Protein AF-A0A524MBJ6-F1 (afdb_monomer)

Foldseek 3Di:
DDQDDQAQHKDWDAFQFWKAWPNDTDTHHHIDIFHFHDWDQDPPRWIKTWGDDPNTIMIGTD

Solvent-accessible surface area (backbone atoms only — not comparable to full-atom values): 3694 Å² total; per-residue (Å²): 132,86,78,88,82,52,62,77,35,76,42,79,46,52,51,63,42,60,34,37,40,86,93,43,76,44,60,34,90,55,62,47,77,42,57,24,71,40,70,45,83,40,88,90,84,31,37,33,40,28,29,81,52,92,97,38,61,29,32,35,77,90

Secondary structure (DSSP, 8-state):
-PPPP-TT-EEEE-TT-EEEETTEEEE-SS-EEEE--EEEE-GGG-EEEEEEETTEEEEEE-

Mean predicted aligned error: 4.03 Å

Radius of gyration: 11.23 Å; Cα contacts (8 Å, |Δi|>4): 122; chains: 1; bounding box: 24×19×33 Å

Nearest PDB structures (foldseek):
  1njh-assembly1_A  TM=4.291E-01  e=1.330E+00  Bacillus subtilis
  6hq9-assembly1_A  TM=4.891E-01  e=2.462E+00  Homo sapiens
  3qt1-assembly1_H  TM=6.773E-01  e=8.436E+00  Saccharomyces cerevisiae
  1w4s-assembly1_A  TM=4.341E-01  e=2.604E+00  Gallus gallus

pLDDT: mean 91.01, std 8.5, range [48.97, 96.44]

Sequence (62 aa):
MAKKNYVGKTLKIKEGTRVTRAGRTSARKTESLVTVR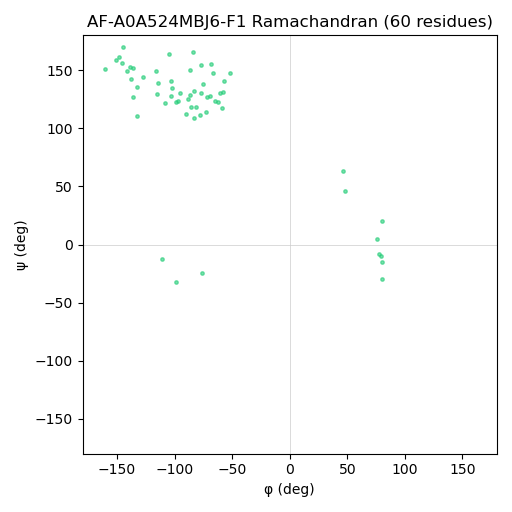SQELARGGKIRVSWKSHGVTASTLI

Structure (mmCIF, N/CA/C/O backbone):
data_AF-A0A524MBJ6-F1
#
_entry.id   AF-A0A524MBJ6-F1
#
loop_
_atom_site.group_PDB
_atom_site.id
_atom_site.type_symbol
_atom_site.label_atom_id
_atom_site.label_alt_id
_atom_site.label_comp_id
_atom_site.label_asym_id
_atom_site.label_entity_id
_atom_site.label_seq_id
_atom_site.pdbx_PDB_ins_code
_atom_site.Cartn_x
_atom_site.Cartn_y
_atom_site.Cartn_z
_atom_site.occupancy
_atom_site.B_iso_or_equiv
_atom_site.auth_seq_id
_atom_site.auth_comp_id
_atom_site.auth_asym_id
_atom_site.auth_atom_id
_atom_site.pdbx_PDB_model_num
ATOM 1 N N . MET A 1 1 ? -8.042 -1.271 23.229 1.00 48.97 1 MET A N 1
ATOM 2 C CA . MET A 1 1 ? -8.022 -0.532 21.943 1.00 48.97 1 MET A CA 1
ATOM 3 C C . MET A 1 1 ? -8.196 -1.516 20.796 1.00 48.97 1 MET A C 1
ATOM 5 O O . MET A 1 1 ? -7.399 -2.440 20.687 1.00 48.97 1 MET A O 1
ATOM 9 N N . ALA A 1 2 ? -9.227 -1.357 19.964 1.00 55.50 2 ALA A N 1
ATOM 10 C CA . ALA A 1 2 ? -9.408 -2.186 18.773 1.00 55.50 2 ALA A CA 1
ATOM 11 C C . ALA A 1 2 ? -8.259 -1.933 17.779 1.00 55.50 2 ALA A C 1
ATOM 13 O O . ALA A 1 2 ? -8.017 -0.791 17.382 1.00 55.50 2 ALA A O 1
ATOM 14 N N . LYS A 1 3 ? -7.526 -2.984 17.391 1.00 68.00 3 LYS A N 1
ATOM 15 C CA . LYS A 1 3 ? -6.485 -2.885 16.357 1.00 68.00 3 LYS A CA 1
ATOM 16 C C . LYS A 1 3 ? -7.156 -2.468 15.045 1.00 68.00 3 LYS A C 1
ATOM 18 O O . LYS A 1 3 ? -8.070 -3.148 14.584 1.00 68.00 3 LYS A O 1
ATOM 23 N N . LYS A 1 4 ? -6.723 -1.352 14.446 1.00 80.06 4 LYS A N 1
ATOM 24 C CA . LYS A 1 4 ? -7.253 -0.899 13.151 1.00 80.06 4 LYS A CA 1
ATOM 25 C C . LYS A 1 4 ? -7.007 -1.996 12.106 1.00 80.06 4 LYS A C 1
ATOM 27 O O . LYS A 1 4 ? -5.861 -2.363 11.848 1.00 80.06 4 LYS A O 1
ATOM 32 N N . ASN A 1 5 ? -8.086 -2.542 11.545 1.00 87.88 5 ASN A N 1
ATOM 33 C CA . ASN A 1 5 ? -8.028 -3.498 10.441 1.00 87.88 5 ASN A CA 1
ATOM 34 C C . ASN A 1 5 ? -8.286 -2.773 9.115 1.00 87.88 5 ASN A C 1
ATOM 36 O O . ASN A 1 5 ? -9.322 -2.117 8.936 1.00 87.88 5 ASN A O 1
ATOM 40 N N . TYR A 1 6 ? -7.325 -2.896 8.211 1.00 91.06 6 TYR A N 1
ATOM 41 C CA . TYR A 1 6 ? -7.292 -2.319 6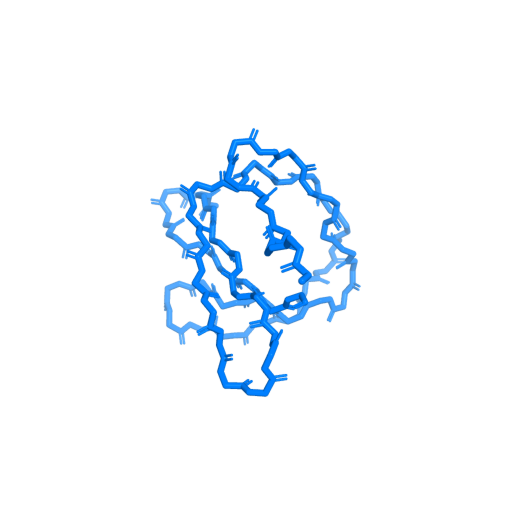.879 1.00 91.06 6 TYR A CA 1
ATOM 42 C C . TYR A 1 6 ? -7.421 -3.371 5.780 1.00 91.06 6 TYR A C 1
ATOM 44 O O . TYR A 1 6 ? -7.648 -2.984 4.641 1.00 91.06 6 TYR A O 1
ATOM 52 N N . VAL A 1 7 ? -7.302 -4.670 6.076 1.00 93.25 7 VAL A N 1
ATOM 53 C CA . VAL A 1 7 ? -7.410 -5.729 5.059 1.00 93.25 7 VAL A CA 1
ATOM 54 C C . VAL A 1 7 ? -8.769 -5.649 4.358 1.00 93.25 7 VAL A C 1
ATOM 56 O O . VAL A 1 7 ? -9.801 -5.505 5.008 1.00 93.25 7 VAL A O 1
ATOM 59 N N . GLY A 1 8 ? -8.756 -5.686 3.024 1.00 93.56 8 GLY A N 1
ATOM 60 C CA . GLY A 1 8 ? -9.946 -5.519 2.185 1.00 93.56 8 GLY A CA 1
ATOM 61 C C . GLY A 1 8 ? -10.399 -4.067 2.003 1.00 93.56 8 GLY A C 1
ATOM 62 O O . GLY A 1 8 ? -11.227 -3.800 1.136 1.00 93.56 8 GLY A O 1
ATOM 63 N N . LYS A 1 9 ? -9.841 -3.110 2.756 1.00 93.75 9 LYS A N 1
ATOM 64 C CA . LYS A 1 9 ? -10.163 -1.686 2.612 1.00 93.75 9 LYS A CA 1
ATOM 65 C C . LYS A 1 9 ? -9.301 -1.028 1.544 1.00 93.75 9 LYS A C 1
ATOM 67 O O . LYS A 1 9 ? -8.138 -1.384 1.333 1.00 93.75 9 LYS A O 1
ATOM 72 N N . THR A 1 10 ? -9.873 -0.012 0.912 1.00 95.31 10 THR A N 1
ATOM 73 C CA . THR A 1 10 ? -9.151 0.883 0.010 1.00 95.31 10 THR A CA 1
ATOM 74 C C . THR A 1 10 ? -8.554 2.036 0.812 1.00 95.31 10 THR A C 1
ATOM 76 O O . THR A 1 10 ? -9.264 2.723 1.543 1.00 95.31 10 THR A O 1
ATOM 79 N N . LEU A 1 11 ? -7.245 2.245 0.686 1.00 93.94 11 LEU A N 1
ATOM 80 C CA . LEU A 1 11 ? -6.505 3.322 1.337 1.00 93.94 11 LEU A CA 1
ATOM 81 C C . LEU A 1 11 ? -5.950 4.302 0.311 1.00 93.94 11 LEU A C 1
ATOM 83 O O . LEU A 1 11 ? -5.403 3.899 -0.715 1.00 93.94 11 LEU A O 1
ATOM 87 N N . LYS A 1 12 ? -6.033 5.596 0.629 1.00 95.50 12 LYS A N 1
ATOM 88 C CA . LYS A 1 12 ? -5.357 6.651 -0.124 1.00 95.50 12 LYS A CA 1
ATOM 89 C C . LYS A 1 12 ? -3.912 6.764 0.346 1.00 95.50 12 LYS A C 1
ATOM 91 O O . LYS A 1 12 ? -3.647 7.225 1.454 1.00 95.50 12 LYS A O 1
ATOM 96 N N . ILE A 1 13 ? -2.978 6.347 -0.502 1.00 94.25 13 ILE A N 1
ATOM 97 C CA . ILE A 1 13 ? -1.547 6.535 -0.271 1.00 94.25 13 ILE A CA 1
ATOM 98 C C . ILE A 1 13 ? -1.157 7.870 -0.891 1.00 94.25 13 ILE A C 1
ATOM 100 O O . ILE A 1 13 ? -1.215 8.019 -2.111 1.00 94.25 13 ILE A O 1
ATOM 104 N N . LYS A 1 14 ? -0.789 8.836 -0.047 1.00 94.50 14 LYS A N 1
ATOM 105 C CA . LYS A 1 14 ? -0.410 10.185 -0.481 1.00 94.50 14 LYS A CA 1
ATOM 106 C C . LYS A 1 14 ? 0.916 10.174 -1.241 1.00 94.50 14 LYS A C 1
ATOM 108 O O . LYS A 1 14 ? 1.763 9.299 -1.019 1.00 94.50 14 LYS A O 1
ATOM 113 N N . GLU A 1 15 ? 1.105 11.174 -2.091 1.00 94.31 15 GLU A N 1
ATOM 114 C CA . GLU A 1 15 ? 2.420 11.513 -2.636 1.00 94.31 15 GLU A CA 1
ATOM 115 C C . GLU A 1 15 ? 3.454 11.687 -1.505 1.00 94.31 15 GLU A C 1
ATOM 117 O O . GLU A 1 15 ? 3.111 12.038 -0.374 1.00 94.31 15 GLU A O 1
ATOM 122 N N . GLY A 1 16 ? 4.712 11.338 -1.771 1.00 93.81 16 GLY A N 1
ATOM 123 C CA . GLY A 1 16 ? 5.801 11.379 -0.793 1.00 93.81 16 GLY A CA 1
ATOM 124 C C . GLY A 1 16 ? 5.838 10.183 0.166 1.00 93.81 16 GLY A C 1
ATOM 125 O O . GLY A 1 16 ? 6.871 9.927 0.788 1.00 93.81 16 GLY A O 1
ATOM 126 N N . THR A 1 17 ? 4.766 9.384 0.256 1.00 94.75 17 THR A N 1
ATOM 127 C CA . THR A 1 17 ? 4.747 8.190 1.117 1.00 94.75 17 THR A CA 1
ATOM 128 C C . THR A 1 17 ? 5.837 7.204 0.690 1.00 94.75 17 THR A C 1
ATOM 130 O O . THR A 1 17 ? 5.930 6.845 -0.487 1.00 94.75 17 THR A O 1
ATOM 133 N N . ARG A 1 18 ? 6.650 6.725 1.641 1.00 95.44 18 ARG A N 1
ATOM 134 C CA . ARG A 1 18 ? 7.693 5.721 1.375 1.00 95.44 18 ARG A CA 1
ATOM 135 C C . ARG A 1 18 ? 7.049 4.359 1.135 1.00 95.44 18 ARG A C 1
ATOM 137 O O . ARG A 1 18 ? 6.455 3.778 2.041 1.00 95.44 18 ARG A O 1
ATOM 144 N N . VAL A 1 19 ? 7.177 3.844 -0.081 1.00 95.38 19 VAL A N 1
ATOM 145 C CA . VAL A 1 19 ? 6.646 2.546 -0.500 1.00 95.38 19 VAL A CA 1
ATOM 146 C C . VAL A 1 19 ? 7.804 1.619 -0.840 1.00 95.38 19 VAL A C 1
ATOM 148 O O . VAL A 1 19 ? 8.677 1.964 -1.638 1.00 95.38 19 VAL A O 1
ATOM 151 N N . THR A 1 20 ? 7.789 0.421 -0.267 1.00 95.25 20 THR A N 1
ATOM 152 C CA . THR A 1 20 ? 8.720 -0.652 -0.613 1.00 95.25 20 THR A CA 1
ATOM 153 C C . THR A 1 20 ? 8.057 -1.596 -1.607 1.00 95.25 20 THR A C 1
ATOM 155 O O . THR A 1 20 ? 6.991 -2.143 -1.326 1.00 95.25 20 THR A O 1
ATOM 158 N N . ARG A 1 21 ? 8.682 -1.802 -2.767 1.00 93.69 21 ARG A N 1
ATOM 159 C CA . ARG A 1 21 ? 8.222 -2.689 -3.842 1.00 93.69 21 ARG A CA 1
ATOM 160 C C . ARG A 1 21 ? 9.412 -3.497 -4.356 1.00 93.69 21 ARG A C 1
ATOM 162 O O . ARG A 1 21 ? 10.434 -2.911 -4.696 1.00 93.69 21 ARG A O 1
ATOM 169 N N . ALA A 1 22 ? 9.283 -4.825 -4.405 1.00 89.81 22 ALA A N 1
ATOM 170 C CA . ALA A 1 22 ? 10.349 -5.731 -4.864 1.00 89.81 22 ALA A CA 1
ATOM 171 C C . ALA A 1 22 ? 11.731 -5.436 -4.225 1.00 89.81 22 ALA A C 1
ATOM 173 O O . ALA A 1 22 ? 12.738 -5.313 -4.914 1.00 89.81 22 ALA A O 1
ATOM 174 N N . GLY A 1 23 ? 11.762 -5.230 -2.903 1.00 90.06 23 GLY A N 1
ATOM 175 C CA . GLY A 1 23 ? 12.992 -4.941 -2.149 1.00 90.06 23 GLY A CA 1
ATOM 176 C C . GLY A 1 23 ?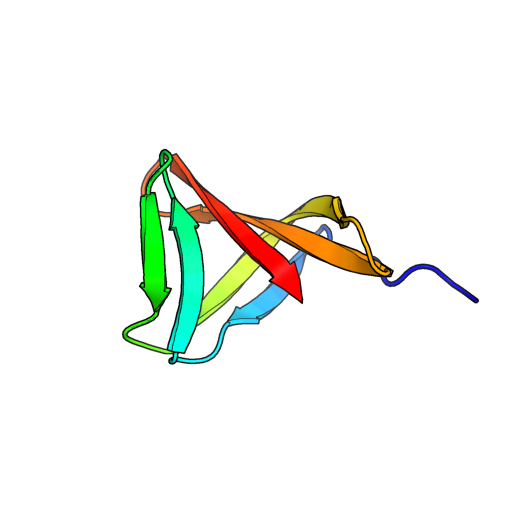 13.527 -3.507 -2.263 1.00 90.06 23 GLY A C 1
ATOM 177 O O . GLY A 1 23 ? 14.419 -3.136 -1.508 1.00 90.06 23 GLY A O 1
ATOM 178 N N . ARG A 1 24 ? 12.970 -2.661 -3.140 1.00 92.69 24 ARG A N 1
ATOM 179 C CA . ARG A 1 24 ? 13.372 -1.252 -3.279 1.00 92.69 24 ARG A CA 1
ATOM 180 C C . ARG A 1 24 ? 12.374 -0.329 -2.601 1.00 92.69 24 ARG A C 1
ATOM 182 O O . ARG A 1 24 ? 11.168 -0.473 -2.787 1.00 92.69 24 ARG A O 1
ATOM 189 N N . THR A 1 25 ? 12.872 0.645 -1.846 1.00 94.81 25 THR A N 1
ATOM 190 C CA . THR A 1 25 ? 12.040 1.673 -1.209 1.00 94.81 25 THR A CA 1
ATOM 191 C C . THR A 1 25 ? 12.144 2.975 -1.987 1.00 94.81 25 THR A C 1
ATOM 193 O O . THR A 1 25 ? 13.241 3.463 -2.229 1.00 94.81 25 THR A O 1
ATOM 196 N N . SER A 1 26 ? 11.002 3.545 -2.357 1.00 94.44 26 SER A N 1
ATOM 197 C CA . SER A 1 26 ? 10.913 4.817 -3.080 1.00 94.44 26 SER A CA 1
ATOM 198 C C . SER A 1 26 ? 9.773 5.664 -2.523 1.00 94.44 26 SER A C 1
ATOM 200 O O . SER A 1 26 ? 8.816 5.130 -1.961 1.00 94.44 26 SER A O 1
ATOM 202 N N . ALA A 1 27 ? 9.878 6.985 -2.640 1.00 94.88 27 ALA A N 1
ATOM 203 C CA . ALA A 1 27 ? 8.755 7.868 -2.359 1.00 94.88 27 ALA A CA 1
ATOM 204 C C . ALA A 1 27 ? 7.752 7.789 -3.515 1.00 94.88 27 ALA A C 1
ATOM 206 O O . ALA A 1 27 ? 8.135 7.749 -4.689 1.00 94.88 27 ALA A O 1
ATOM 207 N N . ARG A 1 28 ? 6.462 7.741 -3.192 1.00 92.12 28 ARG A N 1
ATOM 208 C CA . ARG A 1 28 ? 5.420 7.719 -4.215 1.00 92.12 28 ARG A CA 1
ATOM 209 C C . ARG A 1 28 ? 5.365 9.073 -4.921 1.00 92.12 28 ARG A C 1
ATOM 211 O O . ARG A 1 28 ? 5.254 10.088 -4.249 1.00 92.12 28 ARG A O 1
ATOM 218 N N . LYS A 1 29 ? 5.433 9.069 -6.255 1.00 90.81 29 LYS A N 1
ATOM 219 C CA . LYS A 1 29 ? 5.397 10.291 -7.080 1.00 90.81 29 LYS A CA 1
ATOM 220 C C . LYS A 1 29 ? 4.007 10.903 -7.215 1.00 90.81 29 LYS A C 1
ATOM 222 O O . LYS A 1 29 ? 3.887 12.073 -7.517 1.00 90.81 29 LYS A O 1
ATOM 227 N N . THR A 1 30 ? 2.969 10.093 -7.047 1.00 91.75 30 THR A N 1
ATOM 228 C CA . THR A 1 30 ? 1.577 10.521 -7.162 1.00 91.75 30 THR A CA 1
ATOM 229 C C . THR A 1 30 ? 0.744 9.834 -6.097 1.00 91.75 30 THR A C 1
ATOM 231 O O . THR A 1 30 ? 1.028 8.701 -5.678 1.00 91.75 30 THR A O 1
ATOM 234 N N . GLU A 1 31 ? -0.302 10.515 -5.644 1.00 94.06 31 GLU A N 1
ATOM 235 C CA . GLU A 1 31 ? -1.286 9.883 -4.783 1.00 94.06 31 GLU A CA 1
ATOM 236 C C . GLU A 1 31 ? -2.061 8.794 -5.528 1.00 94.06 31 GLU A C 1
ATOM 238 O O . GLU A 1 31 ? -2.257 8.843 -6.740 1.00 94.06 31 GLU A O 1
ATOM 243 N N . SER A 1 32 ? -2.462 7.749 -4.811 1.00 92.31 32 SER A N 1
ATOM 244 C CA . SER A 1 32 ? -3.274 6.685 -5.408 1.00 92.31 32 SER A CA 1
ATOM 245 C C . SER A 1 32 ? -4.013 5.869 -4.365 1.00 92.31 32 SER A C 1
ATOM 247 O O . SER A 1 32 ? -3.568 5.702 -3.226 1.00 92.31 32 SER A O 1
ATOM 249 N N . LEU A 1 33 ? -5.157 5.346 -4.791 1.00 95.12 33 LEU A N 1
ATOM 250 C CA . LEU A 1 33 ? -5.974 4.430 -4.016 1.00 95.12 33 LEU A CA 1
ATOM 251 C C . LEU A 1 33 ? -5.437 3.006 -4.178 1.00 95.12 33 LEU A C 1
ATOM 253 O O . LEU A 1 33 ? -5.144 2.566 -5.289 1.00 95.12 33 LEU A O 1
ATOM 257 N N . VAL A 1 34 ? -5.279 2.288 -3.067 1.00 94.69 34 VAL A N 1
ATOM 258 C CA . VAL A 1 34 ? -4.805 0.899 -3.061 1.00 94.69 34 VAL A CA 1
ATOM 259 C C . VAL A 1 34 ? -5.693 0.037 -2.183 1.00 94.69 34 VAL A C 1
ATOM 261 O O . VAL A 1 34 ? -6.026 0.420 -1.065 1.00 94.69 34 VAL A O 1
ATOM 264 N N . THR A 1 35 ? -6.048 -1.150 -2.660 1.00 96.31 35 THR A N 1
ATOM 265 C CA . THR A 1 35 ? -6.761 -2.142 -1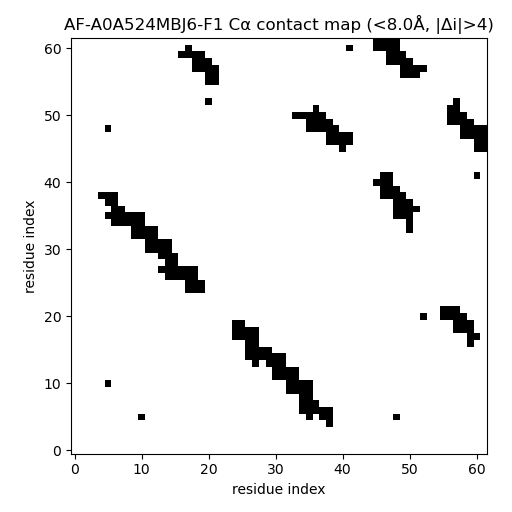.850 1.00 96.31 35 THR A CA 1
ATOM 266 C C . THR A 1 35 ? -5.758 -2.966 -1.055 1.00 96.31 35 THR A C 1
ATOM 268 O O . THR A 1 35 ? -4.909 -3.655 -1.631 1.00 96.31 35 THR A O 1
ATOM 271 N N . VAL A 1 36 ? -5.850 -2.906 0.270 1.00 96.44 36 VAL A N 1
ATOM 272 C CA . VAL A 1 36 ? -4.948 -3.631 1.170 1.00 96.44 36 VAL A CA 1
ATOM 273 C C . VAL A 1 36 ? -5.260 -5.124 1.124 1.00 96.44 36 VAL A C 1
ATOM 275 O O . VAL A 1 36 ? -6.395 -5.552 1.327 1.00 96.44 36 VAL A O 1
ATOM 278 N N . ARG A 1 37 ? -4.228 -5.929 0.872 1.00 95.44 37 ARG A N 1
ATOM 279 C CA . ARG A 1 37 ? -4.299 -7.395 0.814 1.00 95.44 37 ARG A CA 1
ATOM 280 C C . ARG A 1 37 ? -3.846 -8.054 2.107 1.00 95.44 37 ARG A C 1
ATOM 282 O O . ARG A 1 37 ? -4.368 -9.099 2.465 1.00 95.44 37 ARG A O 1
ATOM 289 N N . SER A 1 38 ? -2.900 -7.441 2.806 1.00 94.75 38 SER A N 1
ATOM 290 C CA . SER A 1 38 ? -2.453 -7.902 4.115 1.00 94.75 38 SER A CA 1
ATOM 291 C C . SER A 1 38 ? -1.969 -6.730 4.954 1.00 94.75 38 SER A C 1
ATOM 293 O O . SER A 1 38 ? -1.619 -5.667 4.430 1.00 94.75 38 SER A O 1
ATOM 295 N N . GLN A 1 39 ? -1.958 -6.931 6.267 1.00 94.88 39 GLN A N 1
ATOM 296 C CA . GLN A 1 39 ? -1.370 -5.995 7.208 1.00 94.88 39 GLN A CA 1
ATOM 297 C C . GLN A 1 39 ? -0.548 -6.733 8.260 1.00 94.88 39 GLN A C 1
ATOM 299 O O . GLN A 1 39 ? -0.866 -7.866 8.614 1.00 94.88 39 GLN A O 1
ATOM 304 N N . GLU A 1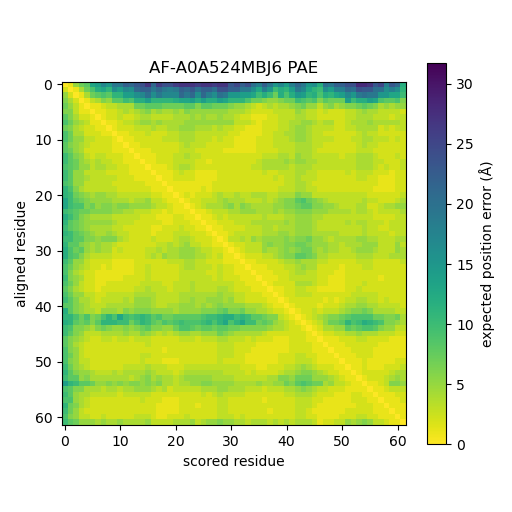 40 ? 0.466 -6.066 8.790 1.00 93.75 40 GLU A N 1
ATOM 305 C CA . GLU A 1 40 ? 1.337 -6.575 9.844 1.00 93.75 40 GLU A CA 1
ATOM 306 C C . GLU A 1 40 ? 1.604 -5.460 10.860 1.00 93.75 40 GLU A C 1
ATOM 308 O O . GLU A 1 40 ? 1.740 -4.290 10.492 1.00 93.75 40 GLU A O 1
ATOM 313 N N . LEU A 1 41 ? 1.668 -5.803 12.147 1.00 90.31 41 LEU A N 1
ATOM 314 C CA . LEU A 1 41 ? 2.070 -4.851 13.178 1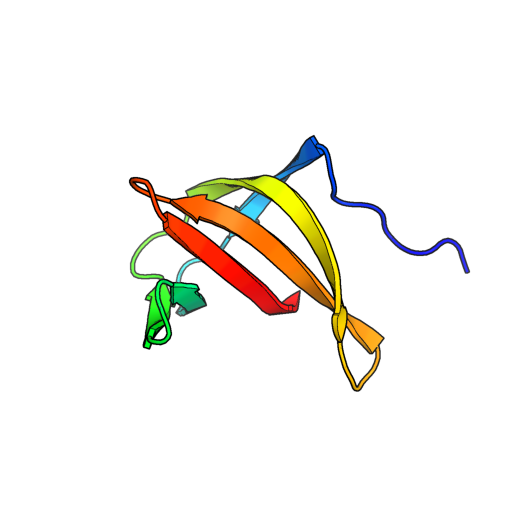.00 90.31 41 LEU A CA 1
ATOM 315 C C . LEU A 1 41 ? 3.595 -4.704 13.144 1.00 90.31 41 LEU A C 1
ATOM 317 O O . LEU A 1 41 ? 4.321 -5.630 13.490 1.00 90.31 41 LEU A O 1
ATOM 321 N N . ALA A 1 42 ? 4.073 -3.535 12.731 1.00 87.69 42 ALA A N 1
ATOM 322 C CA . ALA A 1 42 ? 5.491 -3.218 12.725 1.00 87.69 42 ALA A CA 1
ATOM 323 C C . ALA A 1 42 ? 5.956 -2.723 14.106 1.00 87.69 42 ALA A C 1
ATOM 325 O O . ALA A 1 42 ? 5.160 -2.340 14.971 1.00 87.69 42 ALA A O 1
ATOM 326 N N . ARG A 1 43 ? 7.279 -2.687 14.307 1.00 83.88 43 ARG A N 1
ATOM 327 C CA . ARG A 1 43 ? 7.880 -2.105 15.517 1.00 83.88 43 ARG A CA 1
ATOM 328 C C . ARG A 1 43 ? 7.443 -0.645 15.693 1.00 83.88 43 ARG A C 1
ATOM 330 O O . ARG A 1 43 ? 7.347 0.106 14.724 1.00 83.88 43 ARG A O 1
ATOM 337 N N . GLY A 1 44 ? 7.191 -0.255 16.942 1.00 82.75 44 GLY A N 1
ATOM 338 C CA . GLY A 1 44 ? 6.743 1.098 17.290 1.00 82.75 44 GLY A CA 1
ATOM 339 C C . GLY A 1 44 ? 5.247 1.352 17.078 1.00 82.75 44 GLY A C 1
ATOM 340 O O . GLY A 1 44 ? 4.849 2.502 16.938 1.00 82.75 44 GLY A O 1
ATOM 341 N N . GLY A 1 45 ? 4.419 0.302 17.006 1.00 83.69 45 GLY A N 1
ATOM 342 C CA . GLY A 1 45 ? 2.956 0.428 16.938 1.00 83.69 45 GLY A CA 1
ATOM 343 C C . GLY A 1 45 ? 2.402 0.861 15.577 1.00 83.69 45 GLY A C 1
ATOM 344 O O . GLY A 1 45 ? 1.194 1.050 15.446 1.00 83.69 45 GLY A O 1
ATOM 345 N N . LYS A 1 46 ? 3.265 0.994 14.563 1.00 89.12 46 LYS A N 1
ATOM 346 C CA . LYS A 1 46 ? 2.876 1.296 13.178 1.00 89.12 46 LYS A CA 1
ATOM 347 C C . LYS A 1 46 ? 2.329 0.054 12.489 1.00 89.12 46 LYS A C 1
ATOM 349 O O . LYS A 1 46 ? 2.705 -1.069 12.827 1.00 89.12 46 LYS A O 1
ATOM 354 N N . ILE A 1 47 ? 1.480 0.243 11.487 1.00 93.00 47 ILE A N 1
ATOM 355 C CA . ILE A 1 47 ? 0.915 -0.870 10.722 1.00 93.00 47 ILE A CA 1
ATOM 356 C C . ILE A 1 47 ? 1.551 -0.871 9.340 1.00 93.00 47 ILE A C 1
ATOM 358 O O . ILE A 1 47 ? 1.469 0.100 8.593 1.00 93.00 47 ILE A O 1
ATOM 362 N N . ARG A 1 48 ? 2.194 -1.980 8.979 1.00 94.44 48 ARG A N 1
ATOM 363 C CA . ARG A 1 48 ? 2.611 -2.215 7.602 1.00 94.44 48 ARG A CA 1
ATOM 364 C C . ARG A 1 48 ? 1.414 -2.727 6.829 1.00 94.44 48 ARG A C 1
ATOM 366 O O . ARG A 1 48 ? 0.910 -3.800 7.134 1.00 94.44 48 ARG A O 1
ATOM 373 N N . VAL A 1 49 ? 0.980 -1.992 5.817 1.00 95.38 49 VAL A N 1
ATOM 374 C CA . VAL A 1 49 ? -0.042 -2.453 4.871 1.00 95.38 49 VAL A CA 1
ATOM 375 C C . VAL A 1 49 ? 0.621 -2.863 3.568 1.00 95.38 49 VAL A C 1
ATOM 377 O O . VAL A 1 49 ? 1.560 -2.205 3.118 1.00 95.38 49 VAL A O 1
ATOM 380 N N . SER A 1 50 ? 0.132 -3.942 2.960 1.00 96.19 50 SER A N 1
ATOM 381 C CA . SER A 1 50 ? 0.648 -4.464 1.695 1.00 96.19 50 SER A CA 1
ATOM 382 C C . SER A 1 50 ? -0.466 -4.643 0.669 1.00 96.19 50 SER A C 1
ATOM 384 O O . SER A 1 50 ? -1.590 -5.015 1.004 1.00 96.19 50 SER A O 1
ATOM 386 N N . TRP A 1 51 ? -0.154 -4.389 -0.598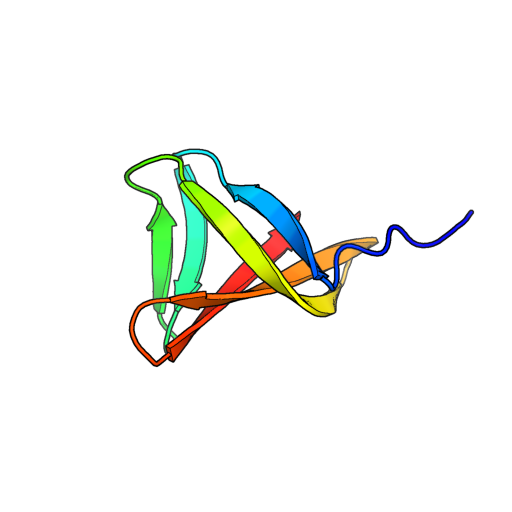 1.00 95.88 51 TRP A N 1
ATOM 387 C CA . TRP A 1 51 ? -1.067 -4.514 -1.736 1.00 95.88 51 TRP A CA 1
ATOM 388 C C . TRP A 1 51 ? -0.314 -4.999 -2.981 1.00 95.88 51 TRP A C 1
ATOM 390 O O . TRP A 1 51 ? 0.917 -5.051 -3.010 1.00 95.88 51 TRP A O 1
ATOM 400 N N . LYS A 1 52 ? -1.051 -5.359 -4.035 1.00 95.31 52 LYS A N 1
ATOM 401 C CA . LYS A 1 52 ? -0.463 -5.677 -5.343 1.00 95.31 52 LYS A CA 1
ATOM 402 C C . LYS A 1 52 ? -0.285 -4.401 -6.161 1.00 95.31 52 LYS A C 1
ATOM 404 O O . LYS A 1 52 ? -1.227 -3.633 -6.323 1.00 95.31 52 LYS A O 1
ATOM 409 N N . SER A 1 53 ? 0.918 -4.187 -6.685 1.00 90.81 53 SER A N 1
ATOM 410 C CA . SER A 1 53 ? 1.241 -3.092 -7.601 1.00 90.81 53 SER A CA 1
ATOM 411 C C . SER A 1 53 ? 2.022 -3.647 -8.785 1.00 90.81 53 SER A C 1
ATOM 413 O O . SER A 1 53 ? 3.172 -4.062 -8.623 1.00 90.81 53 SER A O 1
ATOM 415 N N . HIS A 1 54 ? 1.386 -3.654 -9.962 1.00 87.94 54 HIS A N 1
ATOM 416 C CA . HIS A 1 54 ? 1.958 -4.141 -11.223 1.00 87.94 54 HIS A CA 1
ATOM 417 C C . HIS A 1 54 ? 2.660 -5.509 -11.044 1.00 87.94 54 HIS A C 1
ATOM 419 O O . HIS A 1 54 ? 3.886 -5.612 -11.116 1.00 87.94 54 HIS A O 1
ATOM 425 N N . GLY A 1 55 ? 1.886 -6.537 -10.677 1.00 90.00 55 GLY A N 1
ATOM 426 C CA . GLY A 1 55 ? 2.340 -7.930 -10.508 1.00 90.00 55 GLY A CA 1
ATOM 427 C C . GLY A 1 55 ? 3.053 -8.258 -9.186 1.00 90.00 55 GLY A C 1
ATOM 428 O O . GLY A 1 55 ? 2.908 -9.361 -8.654 1.00 90.00 55 GLY A O 1
ATOM 429 N N . VAL A 1 56 ? 3.747 -7.296 -8.579 1.00 93.06 56 VAL A N 1
ATOM 430 C CA . VAL A 1 56 ? 4.540 -7.518 -7.356 1.00 93.06 56 VAL A CA 1
ATOM 431 C C . VAL A 1 56 ? 3.866 -6.951 -6.107 1.00 93.06 56 VAL A C 1
ATOM 433 O O . VAL A 1 56 ? 2.946 -6.134 -6.177 1.00 93.06 56 VAL A O 1
ATOM 436 N N . THR A 1 57 ? 4.330 -7.389 -4.939 1.00 94.69 57 THR A N 1
ATOM 437 C CA . THR A 1 57 ? 3.878 -6.856 -3.650 1.00 94.69 57 THR A CA 1
ATOM 438 C C . THR A 1 57 ? 4.539 -5.505 -3.378 1.00 94.69 57 THR A C 1
ATOM 440 O O . THR A 1 57 ? 5.759 -5.357 -3.494 1.00 94.69 57 THR A O 1
ATOM 443 N N . ALA A 1 58 ? 3.721 -4.522 -3.020 1.00 96.12 58 ALA A N 1
ATOM 444 C CA . ALA A 1 58 ? 4.138 -3.227 -2.509 1.00 96.12 58 ALA A CA 1
ATOM 445 C C . ALA A 1 58 ? 3.644 -3.073 -1.068 1.00 96.12 58 ALA A C 1
ATOM 447 O O . ALA A 1 58 ? 2.601 -3.622 -0.714 1.00 96.12 58 ALA A O 1
ATOM 448 N N . SER A 1 59 ? 4.382 -2.339 -0.242 1.00 96.12 59 SER A N 1
ATOM 449 C CA . SER A 1 59 ? 4.022 -2.110 1.155 1.00 96.12 59 SER A CA 1
ATOM 450 C C . SER A 1 59 ? 4.420 -0.720 1.636 1.00 96.12 59 S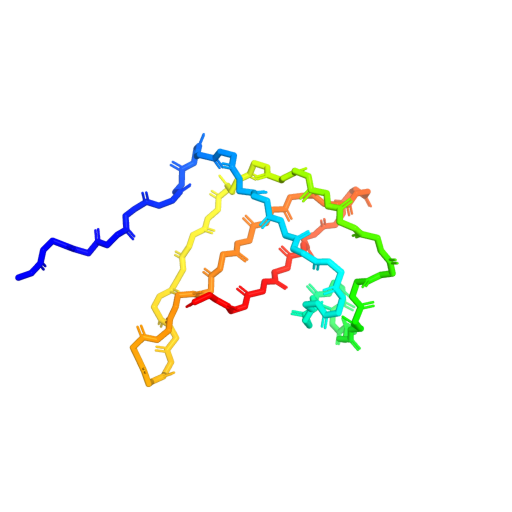ER A C 1
ATOM 452 O O . SER A 1 59 ? 5.327 -0.093 1.086 1.00 96.12 59 SER A O 1
ATOM 454 N N . THR A 1 60 ? 3.736 -0.228 2.665 1.00 95.56 60 THR A N 1
ATOM 455 C CA . THR A 1 60 ? 4.100 1.006 3.368 1.00 95.56 60 THR A CA 1
ATOM 456 C C . THR A 1 60 ? 3.715 0.925 4.840 1.00 95.56 60 THR A C 1
ATOM 458 O O . THR A 1 60 ? 2.911 0.075 5.224 1.00 95.56 60 THR A O 1
ATOM 461 N N . LEU A 1 61 ? 4.312 1.790 5.657 1.00 94.25 61 LEU A N 1
ATOM 462 C CA . LEU A 1 61 ? 3.968 1.956 7.065 1.00 94.25 61 LEU A CA 1
ATOM 463 C C . LEU A 1 61 ? 2.983 3.117 7.206 1.00 94.25 61 LEU A C 1
ATOM 465 O O . LEU A 1 61 ? 3.250 4.206 6.697 1.00 94.25 61 LEU A O 1
ATOM 469 N N . ILE A 1 62 ? 1.892 2.873 7.927 1.00 89.31 62 ILE A N 1
ATOM 470 C CA . ILE A 1 62 ? 0.884 3.861 8.330 1.00 89.31 62 ILE A CA 1
ATOM 471 C C . ILE A 1 62 ? 0.757 3.938 9.849 1.00 89.31 62 ILE A C 1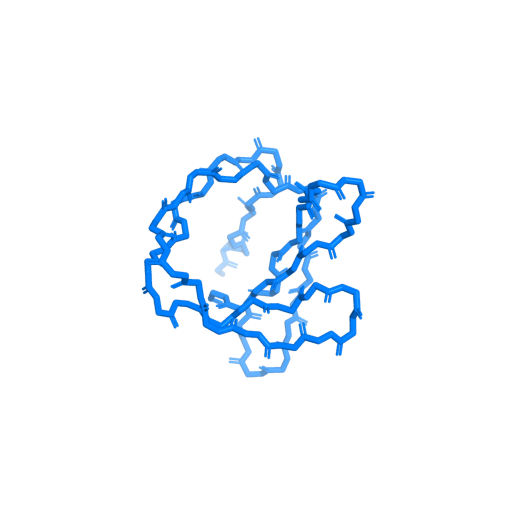
ATOM 473 O O . ILE A 1 62 ? 1.132 2.957 10.541 1.00 89.31 62 ILE A O 1
#